Protein AF-A0AAU9PDY1-F1 (afdb_monomer_lite)

InterPro domains:
  IPR001133 NADH-ubiquinone oxidoreductase chain 4L/K [PTHR11434] (1-65)
  IPR039428 NADH-ubiquinone oxidoreductase chain 4L/Mnh complex subunit C1-like [PF00420] (1-62)

Sequence (75 aa):
MLLAVNSNFLVFSISSDDMMGQSFASLVPTVAAAESAIGLAIFVITFRVRGTIAVESINSIQGSGPFSLGERIRF

Foldseek 3Di:
DQVVVLVVQCVVCVVVVNPVSVVVSVVSVVVVVVVVVVVVVVVVVVCVVPVDDPPVPPPPPPPDDPPPPDDDDDD

Organism: NCBI:txid75947

Structure (mmCIF, N/CA/C/O backbone):
data_AF-A0AAU9PDY1-F1
#
_entry.id   AF-A0AAU9PDY1-F1
#
loop_
_atom_site.group_PDB
_atom_site.id
_atom_site.type_symbol
_atom_site.label_atom_id
_atom_site.label_alt_id
_atom_site.label_comp_id
_atom_site.label_asym_id
_atom_site.label_entity_id
_atom_site.label_seq_id
_atom_site.pdbx_PDB_ins_code
_atom_site.Cartn_x
_atom_site.Cartn_y
_atom_site.Cartn_z
_atom_site.occupancy
_atom_site.B_iso_or_equiv
_atom_site.auth_seq_id
_atom_site.auth_comp_id
_atom_site.auth_asym_id
_atom_site.auth_atom_id
_atom_site.pdbx_PDB_model_num
ATOM 1 N N . MET A 1 1 ? -1.239 9.339 -1.764 1.00 81.88 1 MET A N 1
ATOM 2 C CA . MET A 1 1 ? 0.169 9.460 -2.217 1.00 81.88 1 MET A CA 1
ATOM 3 C C . MET A 1 1 ? 0.672 8.200 -2.915 1.00 81.88 1 MET A C 1
ATOM 5 O O . MET A 1 1 ? 1.199 8.320 -4.011 1.00 81.88 1 MET A O 1
ATOM 9 N N . LEU A 1 2 ? 0.448 7.005 -2.361 1.00 88.06 2 LEU A N 1
ATOM 10 C CA . LEU A 1 2 ? 0.934 5.737 -2.928 1.00 88.06 2 LEU A CA 1
ATOM 11 C C . LEU A 1 2 ? 0.413 5.423 -4.351 1.00 88.06 2 LEU A C 1
ATOM 13 O O . LEU A 1 2 ? 1.153 4.882 -5.167 1.00 88.06 2 LEU A O 1
ATOM 17 N N . LEU A 1 3 ? -0.803 5.865 -4.700 1.00 89.56 3 LEU A N 1
ATOM 18 C CA . LEU A 1 3 ? -1.364 5.704 -6.051 1.00 89.56 3 LEU A CA 1
ATOM 19 C C . LEU A 1 3 ? -0.537 6.401 -7.149 1.00 89.56 3 LEU A C 1
ATOM 21 O O . LEU A 1 3 ? -0.352 5.834 -8.220 1.00 89.56 3 LEU A O 1
ATOM 25 N N . ALA A 1 4 ? -0.023 7.608 -6.887 1.00 93.44 4 ALA A N 1
ATOM 26 C CA . ALA A 1 4 ? 0.757 8.363 -7.871 1.00 93.44 4 ALA A CA 1
ATOM 27 C C . ALA A 1 4 ? 2.087 7.661 -8.183 1.00 93.44 4 ALA A C 1
ATOM 29 O O . ALA A 1 4 ? 2.468 7.526 -9.343 1.00 93.44 4 ALA A O 1
ATOM 30 N N . VAL A 1 5 ? 2.749 7.145 -7.144 1.00 94.50 5 VAL A N 1
ATOM 31 C CA . VAL A 1 5 ? 3.983 6.362 -7.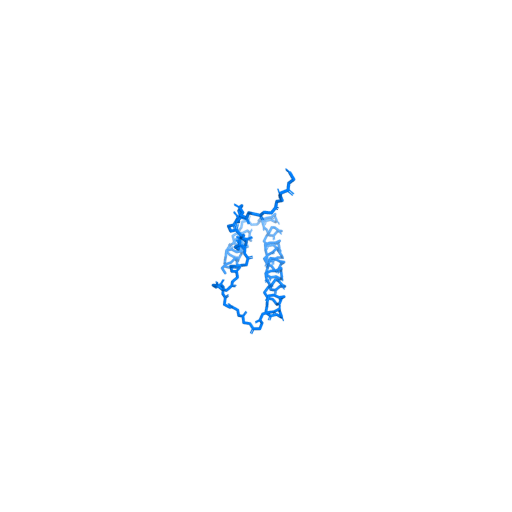282 1.00 94.50 5 VAL A CA 1
ATOM 32 C C . VAL A 1 5 ? 3.713 5.053 -8.029 1.00 94.50 5 VAL A C 1
ATOM 34 O O . VAL A 1 5 ? 4.452 4.725 -8.954 1.00 94.50 5 VAL A O 1
ATOM 37 N N . ASN A 1 6 ? 2.623 4.344 -7.702 1.00 95.44 6 ASN A N 1
ATOM 38 C CA . ASN A 1 6 ? 2.268 3.094 -8.378 1.00 95.44 6 ASN A CA 1
ATOM 39 C C . ASN A 1 6 ? 1.917 3.297 -9.860 1.00 95.44 6 ASN A C 1
ATOM 41 O O . ASN A 1 6 ? 2.316 2.501 -10.702 1.00 95.44 6 ASN A O 1
ATOM 45 N N . SER A 1 7 ? 1.214 4.383 -10.199 1.00 93.62 7 SER A N 1
ATOM 46 C CA . SER A 1 7 ? 0.899 4.712 -11.594 1.00 93.62 7 SER A CA 1
ATOM 47 C C . SER A 1 7 ? 2.156 5.053 -12.394 1.00 93.62 7 SER A C 1
ATOM 49 O O . SER A 1 7 ? 2.279 4.622 -13.537 1.00 93.62 7 SER A O 1
ATOM 51 N N . ASN A 1 8 ? 3.096 5.799 -11.806 1.00 94.56 8 ASN A N 1
ATOM 52 C CA . ASN A 1 8 ? 4.371 6.103 -12.454 1.00 94.56 8 ASN A CA 1
ATOM 53 C C . ASN A 1 8 ? 5.197 4.828 -12.697 1.00 94.56 8 ASN A C 1
ATOM 55 O O . ASN A 1 8 ? 5.745 4.635 -13.780 1.00 94.56 8 ASN A O 1
ATOM 59 N N . PHE A 1 9 ? 5.230 3.929 -11.711 1.00 93.94 9 PHE A N 1
ATOM 60 C CA . PHE A 1 9 ? 5.886 2.628 -11.825 1.00 93.94 9 PHE A CA 1
ATOM 61 C C . PHE A 1 9 ? 5.249 1.743 -12.909 1.00 93.94 9 PHE A C 1
ATOM 63 O O . PHE A 1 9 ? 5.959 1.204 -13.755 1.00 93.94 9 PHE A O 1
ATOM 70 N N . LEU A 1 10 ? 3.915 1.656 -12.948 1.00 95.50 10 LEU A N 1
ATOM 71 C CA . LEU A 1 10 ? 3.183 0.880 -13.952 1.00 95.50 10 LEU A CA 1
ATOM 72 C C . LEU A 1 10 ? 3.456 1.378 -15.379 1.00 95.50 10 LEU A C 1
ATOM 74 O O . LEU A 1 10 ? 3.747 0.572 -16.259 1.00 95.50 10 LEU A O 1
ATOM 78 N N . VAL A 1 11 ? 3.406 2.695 -15.611 1.00 95.56 11 VAL A N 1
ATOM 79 C CA . VAL A 1 11 ? 3.672 3.288 -16.936 1.00 95.56 11 VAL A CA 1
ATOM 80 C C . VAL A 1 11 ? 5.100 2.997 -17.398 1.00 95.56 11 VAL A C 1
ATOM 82 O O . VAL A 1 11 ? 5.312 2.640 -18.558 1.00 95.56 11 VAL A O 1
ATOM 85 N N . PHE A 1 12 ? 6.078 3.098 -16.497 1.00 93.94 12 PHE A N 1
ATOM 86 C CA . PHE A 1 12 ? 7.468 2.776 -16.812 1.00 93.94 12 PHE A CA 1
ATOM 87 C C . PHE A 1 12 ? 7.664 1.285 -17.132 1.00 93.94 12 PHE A C 1
ATOM 89 O O . PHE A 1 12 ? 8.375 0.943 -18.078 1.00 93.94 12 PHE A O 1
ATOM 96 N N . SER A 1 13 ? 6.981 0.404 -16.397 1.00 94.81 13 SER A N 1
ATOM 97 C CA . SER A 1 13 ? 7.019 -1.043 -16.626 1.00 94.81 13 SER A CA 1
ATOM 98 C C . SER A 1 13 ? 6.403 -1.438 -17.968 1.00 94.81 13 SER A C 1
ATOM 100 O O . SER A 1 13 ? 6.946 -2.293 -18.661 1.00 94.81 13 SER A O 1
ATOM 102 N N . ILE A 1 14 ? 5.298 -0.794 -18.361 1.00 95.31 14 ILE A N 1
ATOM 103 C CA . ILE A 1 14 ? 4.681 -0.978 -19.684 1.00 95.31 14 ILE A CA 1
ATOM 104 C C . ILE A 1 14 ? 5.624 -0.472 -20.781 1.00 95.31 14 ILE A C 1
ATOM 106 O O . ILE A 1 14 ? 5.809 -1.141 -21.791 1.00 95.31 14 ILE A O 1
ATOM 110 N N . SER A 1 15 ? 6.264 0.681 -20.569 1.00 94.81 15 SER A N 1
ATOM 111 C CA . SER A 1 15 ? 7.190 1.273 -21.546 1.00 94.81 15 SER A CA 1
ATOM 112 C C . SER A 1 15 ? 8.465 0.444 -21.757 1.00 94.81 15 SER A C 1
ATOM 114 O O . SER A 1 15 ? 9.095 0.565 -22.803 1.00 94.81 15 SER A O 1
ATOM 116 N N . SER A 1 16 ? 8.842 -0.384 -20.779 1.00 91.94 16 SER A N 1
ATOM 117 C CA . SER A 1 16 ? 10.025 -1.257 -20.836 1.00 91.94 16 SER A CA 1
ATOM 118 C C . SER A 1 16 ? 9.693 -2.710 -21.209 1.00 91.94 16 SER A C 1
ATOM 120 O O . SER A 1 16 ? 10.588 -3.548 -21.168 1.00 91.94 16 SER A O 1
ATOM 122 N N . ASP A 1 17 ? 8.426 -3.009 -21.535 1.00 91.25 17 ASP A N 1
ATOM 123 C CA . ASP A 1 17 ? 7.905 -4.366 -21.789 1.00 91.25 17 ASP A CA 1
ATOM 124 C C . ASP A 1 17 ? 8.231 -5.364 -20.653 1.00 91.25 17 ASP A C 1
ATOM 126 O O . ASP A 1 17 ? 8.460 -6.557 -20.853 1.00 91.25 17 ASP A O 1
ATOM 130 N N . ASP A 1 18 ? 8.283 -4.863 -19.412 1.00 93.50 18 ASP A N 1
ATOM 131 C CA . ASP A 1 18 ? 8.588 -5.685 -18.243 1.00 93.50 18 ASP A CA 1
ATOM 132 C C . ASP A 1 18 ? 7.300 -6.245 -17.630 1.00 93.50 18 ASP A C 1
ATOM 134 O O . ASP A 1 18 ? 6.548 -5.553 -16.933 1.00 93.50 18 ASP A O 1
ATOM 138 N N . MET A 1 19 ? 7.061 -7.532 -17.881 1.00 93.00 19 MET A N 1
ATOM 139 C CA . MET A 1 19 ? 5.913 -8.279 -17.363 1.00 93.00 19 MET A CA 1
ATOM 140 C C . MET A 1 19 ? 6.003 -8.540 -15.846 1.00 93.00 19 MET A C 1
ATOM 142 O O . MET A 1 19 ? 4.975 -8.672 -15.170 1.00 93.00 19 MET A O 1
ATOM 146 N N . MET A 1 20 ? 7.214 -8.567 -15.274 1.00 94.44 20 MET A N 1
ATOM 147 C CA . MET A 1 20 ? 7.403 -8.728 -13.829 1.00 94.44 20 MET A CA 1
ATOM 148 C C . MET A 1 20 ? 7.035 -7.447 -13.080 1.00 94.44 20 MET A C 1
ATOM 150 O O . MET A 1 20 ? 6.319 -7.509 -12.076 1.00 94.44 20 MET A O 1
ATOM 154 N N . GLY A 1 21 ? 7.447 -6.281 -13.583 1.00 93.44 21 GLY A N 1
ATOM 155 C CA . GLY A 1 21 ? 7.067 -4.995 -12.997 1.00 93.44 21 GLY A 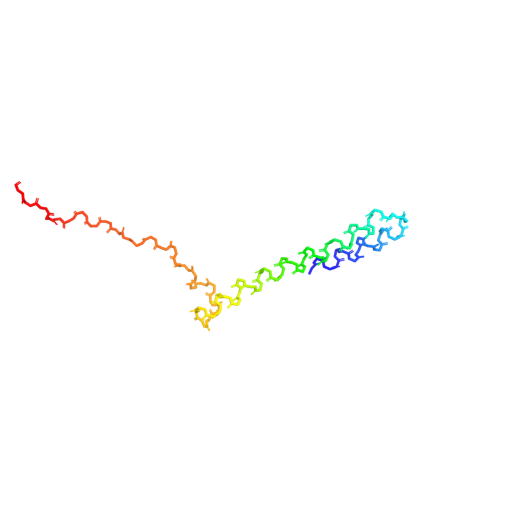CA 1
ATOM 156 C C . GLY A 1 21 ? 5.556 -4.723 -13.068 1.00 93.44 21 GLY A C 1
ATOM 157 O O . GLY A 1 21 ? 4.976 -4.232 -12.099 1.00 93.44 21 GLY A O 1
ATOM 158 N N . GLN A 1 22 ? 4.873 -5.160 -14.134 1.00 93.12 22 GLN A N 1
ATOM 159 C CA . GLN A 1 22 ? 3.406 -5.096 -14.226 1.00 93.12 22 GLN A CA 1
ATOM 160 C C . GLN A 1 22 ? 2.726 -5.961 -13.154 1.00 93.12 22 GLN A C 1
ATOM 162 O O . GLN A 1 22 ? 1.766 -5.526 -12.512 1.00 93.12 22 GLN A O 1
ATOM 167 N N . SER A 1 23 ? 3.261 -7.159 -12.899 1.00 94.25 23 SER A N 1
ATOM 168 C CA . SER A 1 23 ? 2.770 -8.041 -11.835 1.00 94.25 23 SER A CA 1
ATOM 169 C C . SER A 1 23 ? 2.946 -7.399 -10.454 1.00 94.25 23 SER A C 1
ATOM 171 O O . SER A 1 23 ? 2.007 -7.380 -9.658 1.00 94.25 23 SER A O 1
ATOM 173 N N . PHE A 1 24 ? 4.099 -6.778 -10.185 1.00 92.06 24 PHE A N 1
ATOM 174 C CA . PHE A 1 24 ? 4.342 -6.041 -8.940 1.00 92.06 24 PHE A CA 1
ATOM 175 C C . PHE A 1 24 ? 3.427 -4.821 -8.767 1.00 92.06 24 PHE A C 1
ATOM 177 O O . PHE A 1 24 ? 2.928 -4.581 -7.666 1.00 92.06 24 PHE A O 1
ATOM 184 N N . ALA A 1 25 ? 3.141 -4.085 -9.843 1.00 93.94 25 ALA A N 1
ATOM 185 C CA . ALA A 1 25 ? 2.259 -2.918 -9.815 1.00 93.94 25 ALA A CA 1
ATOM 186 C C . ALA A 1 25 ? 0.814 -3.261 -9.397 1.00 93.94 25 ALA A C 1
ATOM 188 O O . ALA A 1 25 ? 0.099 -2.402 -8.873 1.00 93.94 25 ALA A O 1
ATOM 189 N N . SER A 1 26 ? 0.387 -4.517 -9.584 1.00 91.38 26 SER A N 1
ATOM 190 C CA . SER A 1 26 ? -0.918 -5.017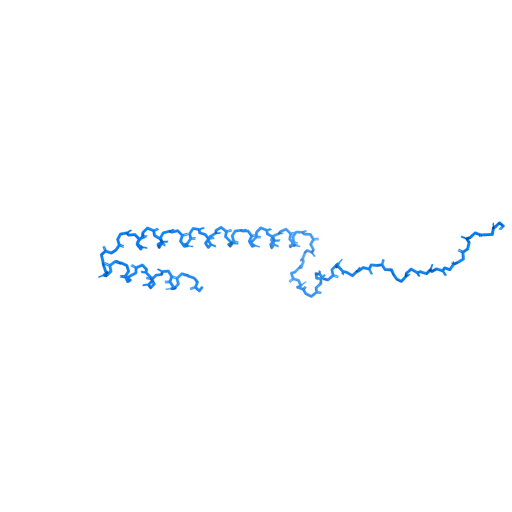 -9.123 1.00 91.38 26 SER A CA 1
ATOM 191 C C . SER A 1 26 ? -0.966 -5.322 -7.612 1.00 91.38 26 SER A C 1
ATOM 193 O O . SER A 1 26 ? -2.025 -5.236 -6.984 1.00 91.38 26 SER A O 1
ATOM 195 N N . LEU A 1 27 ? 0.184 -5.605 -6.987 1.00 94.69 27 LEU A N 1
ATOM 196 C CA . LEU A 1 27 ? 0.278 -5.945 -5.560 1.00 94.69 27 LEU A CA 1
ATOM 197 C C . LEU A 1 27 ? 0.223 -4.705 -4.661 1.00 94.69 27 LEU A C 1
ATOM 199 O O . LEU A 1 27 ? -0.408 -4.717 -3.606 1.00 94.69 27 LEU A O 1
ATOM 203 N N . VAL A 1 28 ? 0.846 -3.614 -5.098 1.00 94.00 28 VAL A N 1
ATOM 204 C CA . VAL A 1 28 ? 0.948 -2.349 -4.356 1.00 94.00 28 VAL A CA 1
ATOM 205 C C . VAL A 1 28 ? -0.417 -1.774 -3.910 1.00 94.00 28 VAL A C 1
ATOM 207 O O . VAL A 1 28 ? -0.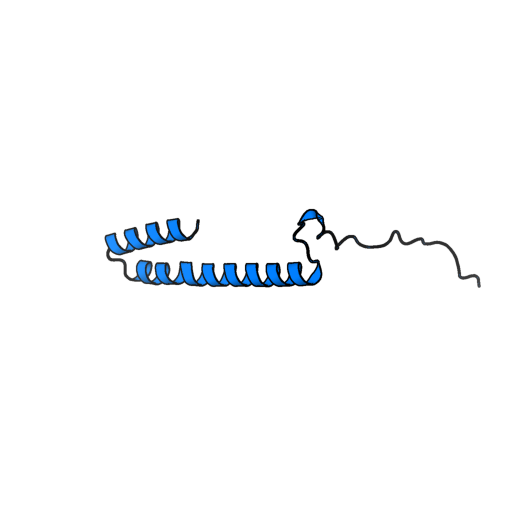572 -1.494 -2.719 1.00 94.00 28 VAL A O 1
ATOM 210 N N . PRO A 1 29 ? -1.443 -1.621 -4.776 1.00 93.38 29 PRO A N 1
ATOM 211 C CA . PRO A 1 29 ? -2.753 -1.120 -4.348 1.00 93.38 29 PRO A CA 1
ATOM 212 C C . PRO A 1 29 ? -3.506 -2.119 -3.459 1.00 93.38 29 PRO A C 1
ATOM 214 O O . PRO A 1 29 ? -4.300 -1.698 -2.620 1.00 93.38 29 PRO A O 1
ATOM 217 N N . THR A 1 30 ? -3.231 -3.419 -3.592 1.00 94.50 30 THR A N 1
ATOM 218 C CA . THR A 1 30 ? -3.830 -4.468 -2.754 1.00 94.50 30 THR A CA 1
ATOM 219 C C . THR A 1 30 ? -3.360 -4.347 -1.304 1.00 94.50 30 THR A C 1
ATOM 221 O O . THR A 1 30 ? -4.176 -4.350 -0.383 1.00 94.50 30 THR A O 1
ATOM 224 N N . VAL A 1 31 ? -2.054 -4.161 -1.091 1.00 95.00 31 VAL A N 1
ATOM 225 C CA . VAL A 1 31 ? -1.492 -3.938 0.251 1.00 95.00 31 VAL A CA 1
ATOM 226 C C . VAL A 1 31 ? -1.976 -2.609 0.827 1.00 95.00 31 VAL A C 1
ATOM 228 O O . VAL A 1 31 ? -2.445 -2.571 1.961 1.00 95.00 31 VAL A O 1
ATOM 231 N N . ALA A 1 32 ? -1.966 -1.536 0.032 1.00 94.69 32 ALA A N 1
ATOM 232 C CA . ALA A 1 32 ? -2.436 -0.227 0.484 1.00 94.69 32 ALA A CA 1
ATOM 233 C C . ALA A 1 32 ? -3.917 -0.234 0.908 1.00 94.69 32 ALA A C 1
ATOM 235 O O . ALA A 1 32 ? -4.297 0.441 1.870 1.00 94.69 32 ALA A O 1
ATOM 236 N N . ALA A 1 33 ? -4.761 -1.008 0.216 1.00 94.81 33 ALA A N 1
ATOM 237 C CA . ALA A 1 33 ? -6.152 -1.212 0.605 1.00 94.81 33 ALA A CA 1
ATOM 238 C C . ALA A 1 33 ? -6.262 -1.952 1.948 1.00 94.81 33 ALA A C 1
ATOM 240 O O . ALA A 1 33 ? -7.046 -1.542 2.805 1.00 94.81 33 ALA A O 1
ATOM 241 N N . ALA A 1 34 ? -5.450 -2.993 2.161 1.00 96.44 34 ALA A N 1
ATOM 242 C CA . ALA A 1 34 ? -5.415 -3.733 3.421 1.00 96.44 34 ALA A CA 1
ATOM 243 C C . ALA A 1 34 ? -4.957 -2.853 4.599 1.00 96.44 34 ALA A C 1
ATOM 245 O O . ALA A 1 34 ? -5.625 -2.816 5.632 1.00 96.44 34 ALA A O 1
ATOM 246 N N . GLU A 1 35 ? -3.876 -2.086 4.437 1.00 96.50 35 GLU A N 1
ATOM 247 C CA . GLU A 1 35 ? -3.383 -1.149 5.457 1.00 96.50 35 GLU A CA 1
ATOM 248 C C . GLU A 1 35 ? -4.434 -0.088 5.809 1.00 96.50 35 GLU A C 1
ATOM 250 O O . GLU A 1 35 ? -4.689 0.184 6.985 1.00 96.50 35 GLU A O 1
ATOM 255 N N . SER A 1 36 ? -5.108 0.465 4.795 1.00 94.88 36 SER A N 1
ATOM 256 C CA . SER A 1 36 ? -6.174 1.453 4.992 1.00 94.88 36 SER A CA 1
ATOM 257 C C . SER A 1 36 ? -7.383 0.857 5.722 1.00 94.88 36 SER A C 1
ATOM 259 O O . SER A 1 36 ? -7.966 1.515 6.585 1.00 94.88 36 SER A O 1
ATOM 261 N N . ALA A 1 37 ? -7.749 -0.395 5.426 1.00 97.00 37 ALA A N 1
ATOM 262 C CA . ALA A 1 37 ? -8.836 -1.099 6.105 1.00 97.00 37 ALA A CA 1
ATOM 263 C C . ALA A 1 37 ? -8.519 -1.357 7.586 1.00 97.00 37 ALA A C 1
ATOM 265 O O . ALA A 1 37 ? -9.378 -1.145 8.442 1.00 97.00 37 ALA A O 1
ATOM 266 N N . ILE A 1 38 ? -7.282 -1.754 7.900 1.00 97.00 38 ILE A N 1
ATOM 267 C CA . ILE A 1 38 ? -6.822 -1.943 9.283 1.00 97.00 38 ILE A CA 1
ATOM 268 C C . ILE A 1 38 ? -6.851 -0.608 10.038 1.00 97.00 38 ILE A C 1
ATOM 270 O O . ILE A 1 38 ? -7.394 -0.535 11.142 1.00 97.00 38 ILE A O 1
ATOM 274 N N . GLY A 1 39 ? -6.336 0.464 9.429 1.00 95.44 39 GLY A N 1
ATOM 275 C CA . GLY A 1 39 ? -6.375 1.805 10.015 1.00 95.44 39 GLY A CA 1
ATOM 276 C C . GLY A 1 39 ? -7.803 2.275 10.307 1.00 95.44 39 GLY A C 1
ATOM 277 O O . GLY A 1 39 ? -8.085 2.767 11.401 1.00 95.44 39 GLY A O 1
ATOM 278 N N . LEU A 1 40 ? -8.730 2.054 9.370 1.00 95.38 40 LEU A N 1
ATOM 279 C CA . LEU A 1 40 ? -10.141 2.388 9.555 1.00 95.38 40 LEU A CA 1
ATOM 280 C C . LEU A 1 40 ? -10.803 1.534 10.645 1.00 95.38 40 LEU A C 1
ATOM 282 O O . LEU A 1 40 ? -11.599 2.054 11.422 1.00 95.38 40 LEU A O 1
ATOM 286 N N . ALA A 1 41 ? -10.478 0.244 10.739 1.00 95.81 41 ALA A N 1
ATOM 287 C CA . ALA A 1 41 ? -11.024 -0.630 11.774 1.00 95.81 41 ALA A CA 1
ATOM 288 C C . ALA A 1 41 ? -10.655 -0.126 13.176 1.00 95.81 41 ALA A C 1
ATOM 290 O O . ALA A 1 41 ? -11.531 0.018 14.031 1.00 95.81 41 ALA A O 1
ATOM 291 N N . ILE A 1 42 ? -9.383 0.223 13.387 1.00 92.75 42 ILE A N 1
ATOM 292 C CA . ILE A 1 42 ? -8.911 0.801 14.650 1.00 92.75 42 ILE A CA 1
ATOM 293 C C . ILE A 1 42 ? -9.620 2.137 14.911 1.00 92.75 42 ILE A C 1
ATOM 295 O O . ILE A 1 42 ? -10.162 2.342 15.997 1.00 92.75 42 ILE A O 1
ATOM 299 N N . PHE A 1 43 ? -9.702 3.004 13.899 1.00 90.25 43 PHE A N 1
ATOM 300 C CA . PHE A 1 43 ? -10.378 4.299 13.991 1.00 90.25 43 PHE A CA 1
ATOM 301 C C . PHE A 1 43 ? -11.848 4.175 14.424 1.00 90.25 43 PHE A C 1
ATOM 303 O O . PHE A 1 43 ? -12.295 4.867 15.341 1.00 90.25 43 PHE A O 1
ATOM 310 N N . VAL A 1 44 ? -12.597 3.252 13.814 1.00 91.88 44 VAL A N 1
ATOM 311 C CA . VAL A 1 44 ? -14.006 2.997 14.141 1.00 91.88 44 VAL A CA 1
ATOM 312 C C . VAL A 1 44 ? -14.158 2.475 15.568 1.00 91.88 44 VAL A C 1
ATOM 314 O O . VAL A 1 44 ? -15.064 2.911 16.278 1.00 91.88 44 VAL A O 1
ATOM 317 N N . ILE A 1 45 ? -13.288 1.564 16.012 1.00 90.62 45 ILE A N 1
ATOM 318 C CA . ILE A 1 45 ? -13.332 1.034 17.382 1.00 90.62 45 ILE A CA 1
ATOM 319 C C . ILE A 1 45 ? -13.079 2.158 18.393 1.00 90.62 45 ILE A C 1
ATOM 321 O O . ILE A 1 45 ? -13.855 2.315 19.336 1.00 90.62 45 ILE A O 1
ATOM 325 N N . THR A 1 46 ? -12.055 2.989 18.180 1.00 86.56 46 THR A N 1
ATOM 326 C CA . THR A 1 46 ? -11.757 4.127 19.064 1.00 86.56 46 THR A CA 1
ATOM 327 C C . THR A 1 46 ? -12.922 5.114 19.128 1.00 86.56 46 THR A C 1
ATOM 329 O O . THR A 1 46 ? -13.294 5.555 20.219 1.00 86.56 46 THR A O 1
ATOM 332 N N . PHE A 1 47 ? -13.549 5.412 17.987 1.00 86.31 47 PHE A N 1
ATOM 333 C CA . PHE A 1 47 ? -14.713 6.292 17.937 1.00 86.31 47 PHE A CA 1
ATOM 334 C C . PHE A 1 47 ? -15.910 5.717 18.705 1.00 86.31 47 PHE A C 1
ATOM 336 O O . PHE A 1 47 ? -16.555 6.437 19.464 1.00 86.31 47 PHE A O 1
ATOM 343 N N . ARG A 1 48 ? -16.175 4.409 18.581 1.00 86.38 48 ARG A N 1
ATOM 344 C CA . ARG A 1 48 ? -17.267 3.736 19.307 1.00 86.38 48 ARG A CA 1
ATOM 345 C C . ARG A 1 48 ? -17.082 3.755 20.821 1.00 86.38 48 ARG A C 1
ATOM 347 O O . ARG A 1 48 ? -18.069 3.846 21.540 1.00 86.38 48 ARG A O 1
ATOM 354 N N . VAL A 1 49 ? -15.845 3.664 21.304 1.00 80.56 49 VAL A N 1
ATOM 355 C CA . VAL A 1 49 ? -15.561 3.619 22.746 1.00 80.56 49 VAL A CA 1
ATOM 356 C C . VAL A 1 49 ? -15.616 5.009 23.385 1.00 80.56 49 VAL A C 1
ATOM 358 O O . VAL A 1 49 ? -16.034 5.129 24.532 1.00 80.56 49 VAL A O 1
ATOM 361 N N . ARG A 1 50 ? -15.186 6.064 22.680 1.00 76.56 50 ARG A N 1
ATOM 362 C CA . ARG A 1 50 ? -14.960 7.388 23.297 1.00 76.56 50 ARG A CA 1
ATOM 363 C C . ARG A 1 50 ? -15.865 8.499 22.766 1.00 76.56 50 ARG A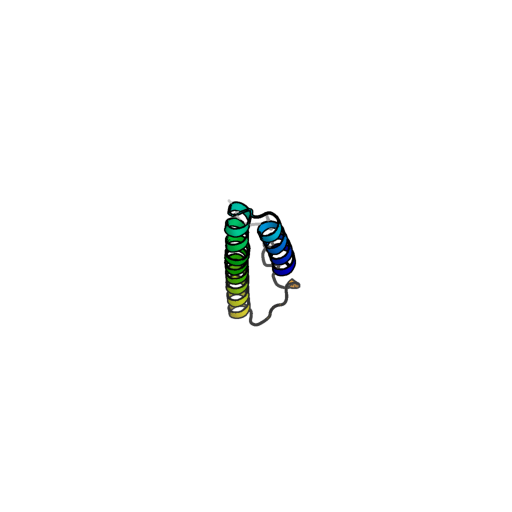 C 1
ATOM 365 O O . ARG A 1 50 ? -15.890 9.571 23.358 1.00 76.56 50 ARG A O 1
ATOM 372 N N . GLY A 1 51 ? -16.577 8.282 21.657 1.00 74.06 51 GLY A N 1
ATOM 373 C CA . GLY A 1 51 ? -17.481 9.260 21.034 1.00 74.06 51 GLY A CA 1
ATOM 374 C C . GLY A 1 51 ? -16.799 10.503 20.440 1.00 74.06 51 GLY A C 1
ATOM 375 O O . GLY A 1 51 ? -17.453 11.306 19.783 1.00 74.06 51 GLY A O 1
ATOM 376 N N . THR A 1 52 ? -15.489 10.667 20.644 1.00 72.06 52 THR A N 1
ATOM 377 C CA . THR A 1 52 ? -14.671 11.773 20.137 1.00 72.06 52 THR A CA 1
ATOM 378 C C . THR A 1 52 ? -13.311 11.264 19.662 1.00 72.06 52 THR A C 1
ATOM 380 O O . THR A 1 52 ? -12.811 10.242 20.135 1.00 72.06 52 THR A O 1
ATOM 383 N N . ILE A 1 53 ? -12.713 11.987 18.716 1.00 70.38 53 ILE A N 1
ATOM 384 C CA . ILE A 1 53 ? -11.495 11.609 17.985 1.00 70.38 53 ILE A CA 1
ATOM 385 C C . ILE A 1 53 ? -10.294 12.469 18.437 1.00 70.38 53 ILE A C 1
ATOM 387 O O . ILE A 1 53 ? -9.374 12.741 17.669 1.00 70.38 53 ILE A O 1
ATOM 391 N N . ALA A 1 54 ? -10.305 12.969 19.675 1.00 76.88 54 ALA A N 1
ATOM 392 C CA . ALA A 1 54 ? -9.225 13.808 20.190 1.00 76.88 54 ALA A CA 1
ATOM 393 C C . ALA A 1 54 ? -7.977 12.958 20.485 1.00 76.88 54 ALA A C 1
ATOM 395 O O . ALA A 1 54 ? -7.937 12.239 21.486 1.00 76.88 54 ALA A O 1
ATOM 396 N N . VAL A 1 55 ? -6.951 13.056 19.633 1.00 66.50 55 VAL A N 1
ATOM 397 C CA . VAL A 1 55 ? -5.682 12.307 19.760 1.00 66.50 55 VAL A CA 1
ATOM 398 C C . VAL A 1 55 ? -4.980 12.592 21.095 1.00 66.50 55 VAL A C 1
ATOM 400 O O . VAL A 1 55 ? -4.407 11.693 21.705 1.00 66.50 55 VAL A O 1
ATOM 403 N N . GLU A 1 56 ? -5.122 13.813 21.610 1.00 68.06 56 GLU A N 1
ATOM 404 C CA . GLU A 1 56 ? -4.555 14.266 22.889 1.00 68.06 56 GLU A CA 1
ATOM 405 C C . GLU A 1 56 ? -5.115 13.499 24.098 1.00 68.06 56 GLU A C 1
ATOM 407 O O . GLU A 1 56 ? -4.451 13.336 25.119 1.00 68.06 56 GLU A O 1
ATOM 412 N N . SER A 1 57 ? -6.334 12.969 23.979 1.00 59.94 57 SER A N 1
ATOM 413 C CA . SER A 1 57 ? -7.017 12.278 25.073 1.00 59.94 57 SER A CA 1
ATOM 414 C C . SER A 1 57 ? -6.628 10.801 25.205 1.00 59.94 57 SER A C 1
ATOM 416 O O . SER A 1 57 ? -7.106 10.137 26.125 1.00 59.94 57 SER A O 1
ATOM 418 N N . ILE A 1 58 ? -5.827 10.248 24.284 1.00 66.19 58 ILE A N 1
ATOM 419 C CA . ILE A 1 58 ? -5.461 8.815 24.244 1.00 66.19 58 ILE A CA 1
ATOM 420 C C . ILE A 1 58 ? -4.295 8.502 25.210 1.00 66.19 58 ILE A C 1
ATOM 422 O O . ILE A 1 58 ? -3.792 7.385 25.261 1.00 66.19 58 ILE A O 1
ATOM 426 N N . ASN A 1 59 ? -3.881 9.461 26.044 1.00 67.44 59 ASN A N 1
ATOM 427 C CA . ASN A 1 59 ? -2.884 9.245 27.090 1.00 67.44 59 ASN A CA 1
ATOM 428 C C . ASN A 1 59 ? -3.458 8.434 28.277 1.00 67.44 59 ASN A C 1
ATOM 430 O O . ASN A 1 59 ? -3.633 8.956 29.373 1.00 67.44 59 ASN A O 1
ATOM 434 N N . SER A 1 60 ? -3.807 7.161 28.060 1.00 64.06 60 SER A N 1
ATOM 435 C CA . SER A 1 60 ? -4.287 6.243 29.109 1.00 64.06 60 SER A CA 1
ATOM 436 C C . SER A 1 60 ? -3.188 5.338 29.674 1.00 64.06 60 SER A C 1
ATOM 438 O O . SER A 1 60 ? -3.467 4.483 30.508 1.00 64.06 60 SER A O 1
ATOM 440 N N . ILE A 1 61 ? -1.940 5.526 29.237 1.00 66.06 61 ILE A N 1
ATOM 441 C CA . ILE A 1 61 ? -0.745 4.840 29.754 1.00 66.06 61 ILE A CA 1
ATOM 442 C C . ILE A 1 61 ? -0.003 5.741 30.753 1.00 66.06 61 ILE A C 1
ATOM 444 O O . ILE A 1 61 ? 1.218 5.839 30.756 1.00 66.06 61 ILE A O 1
ATOM 448 N N . GLN A 1 62 ? -0.743 6.421 31.630 1.00 60.16 62 GLN A N 1
ATOM 449 C CA . GLN A 1 62 ? -0.152 6.989 32.835 1.00 60.16 62 GLN A CA 1
ATOM 450 C C . GLN A 1 62 ? -0.246 5.934 33.936 1.00 60.16 62 GLN A C 1
ATOM 452 O O . GLN A 1 62 ? -1.332 5.631 34.424 1.00 60.16 62 GLN A O 1
ATOM 457 N N . GLY A 1 63 ? 0.900 5.346 34.291 1.00 57.91 63 GLY A N 1
ATOM 458 C CA . GLY A 1 63 ? 1.020 4.431 35.421 1.00 57.91 63 GLY A CA 1
ATOM 459 C C . GLY A 1 63 ? 0.510 5.106 36.689 1.00 57.91 63 GLY A C 1
ATOM 460 O O . GLY A 1 63 ? 1.126 6.032 37.214 1.00 57.91 63 GLY A O 1
ATOM 461 N N . SER A 1 64 ? -0.652 4.674 37.157 1.00 61.44 64 SER A N 1
ATOM 462 C CA . SER A 1 64 ? -1.242 5.156 38.393 1.00 61.44 64 SER A CA 1
ATOM 463 C C . SER A 1 64 ? -0.451 4.620 39.587 1.00 61.44 64 SER A C 1
ATOM 465 O O . SER A 1 64 ? -0.575 3.446 39.931 1.00 61.44 64 SER A O 1
ATOM 467 N N . GLY A 1 65 ? 0.311 5.508 40.232 1.00 57.44 65 GLY A N 1
ATOM 468 C CA . GLY A 1 65 ? 0.601 5.431 41.665 1.00 57.44 65 GLY A CA 1
ATOM 469 C C . GLY A 1 65 ? 2.012 5.861 42.078 1.00 57.44 65 GLY A C 1
ATOM 470 O O . GLY A 1 65 ? 2.948 5.087 41.883 1.00 57.44 65 GLY A O 1
ATOM 471 N N . PRO A 1 66 ? 2.196 7.006 42.771 1.00 57.12 66 PRO A N 1
ATOM 472 C CA . PRO A 1 66 ? 3.234 7.059 43.788 1.00 57.12 66 PRO A CA 1
ATOM 473 C C . PRO A 1 66 ? 2.832 6.048 44.866 1.00 57.12 66 PRO A C 1
ATOM 475 O O . PRO A 1 66 ? 1.832 6.229 45.561 1.00 57.12 66 PRO A O 1
ATOM 478 N N . PHE A 1 67 ? 3.569 4.942 44.955 1.00 63.25 67 PHE A N 1
ATOM 479 C CA . PHE A 1 67 ? 3.448 3.991 46.051 1.00 63.25 67 PHE A CA 1
ATOM 480 C C . PHE A 1 67 ? 3.699 4.756 47.358 1.00 63.25 67 PHE A C 1
ATOM 482 O O . PHE A 1 67 ? 4.836 5.067 47.713 1.00 63.25 67 PHE A O 1
ATOM 489 N N . SER A 1 68 ? 2.617 5.127 48.043 1.00 56.88 68 SER A N 1
ATOM 490 C CA . SER A 1 68 ? 2.659 5.645 49.403 1.00 56.88 68 SER A CA 1
ATOM 491 C C . SER A 1 68 ? 3.017 4.473 50.312 1.00 56.88 68 SER A C 1
ATOM 493 O O . SER A 1 68 ? 2.163 3.690 50.721 1.00 56.88 68 SER A O 1
ATOM 495 N N . LEU A 1 69 ? 4.318 4.309 50.565 1.00 64.75 69 LEU A N 1
ATOM 496 C CA . LEU A 1 69 ? 4.850 3.418 51.593 1.00 64.75 69 LEU A CA 1
ATOM 497 C C . LEU A 1 69 ? 4.571 4.092 52.947 1.00 64.75 69 LEU A C 1
ATOM 499 O O . LEU A 1 69 ? 5.427 4.763 53.515 1.00 64.75 69 LEU A O 1
ATOM 503 N N . GLY A 1 70 ? 3.319 4.006 53.398 1.00 61.09 70 GLY A N 1
ATOM 504 C CA . GLY A 1 70 ? 2.807 4.760 54.536 1.00 61.09 70 GLY A CA 1
ATOM 505 C C . GLY A 1 70 ? 1.832 3.954 55.382 1.00 61.09 70 GLY A C 1
ATOM 506 O O . GLY A 1 70 ? 0.626 4.077 55.223 1.00 61.09 70 GLY A O 1
ATOM 507 N N . GLU A 1 71 ? 2.409 3.220 56.334 1.00 63.78 71 GLU A N 1
ATOM 508 C CA . GLU A 1 71 ? 1.794 2.749 57.581 1.00 63.78 71 GLU A CA 1
ATOM 509 C C . GLU A 1 71 ? 0.833 1.545 57.520 1.00 63.78 71 GLU A C 1
ATOM 511 O O . GLU A 1 71 ? -0.015 1.416 56.645 1.00 63.78 71 GLU A O 1
ATOM 516 N N . ARG A 1 72 ? 0.933 0.725 58.583 1.00 59.34 72 ARG A N 1
ATOM 517 C CA . ARG A 1 72 ? 0.150 -0.475 58.954 1.00 59.34 72 ARG A CA 1
ATOM 518 C C . ARG A 1 72 ? 0.805 -1.742 58.399 1.00 59.34 72 ARG A C 1
ATOM 520 O O . ARG A 1 72 ? 0.562 -2.150 57.278 1.00 59.34 72 ARG A O 1
ATOM 527 N N . ILE A 1 73 ? 1.685 -2.389 59.158 1.00 59.19 73 ILE A N 1
ATOM 528 C CA . ILE A 1 73 ? 1.258 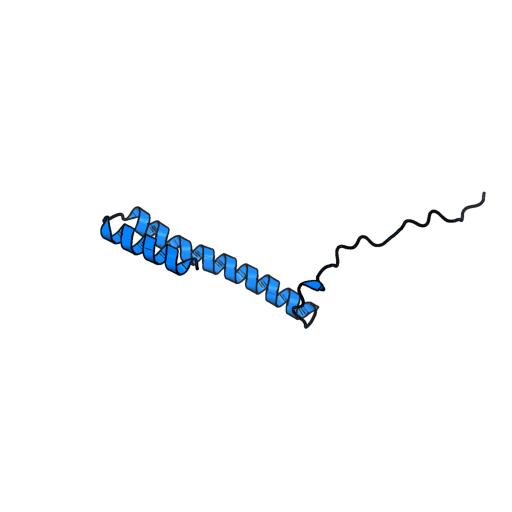-3.288 60.236 1.00 59.19 73 ILE A CA 1
ATOM 529 C C . ILE A 1 73 ? 2.240 -3.224 61.414 1.00 59.19 73 ILE A C 1
ATOM 531 O O . ILE A 1 73 ? 3.441 -3.430 61.263 1.00 59.19 73 ILE A O 1
ATOM 535 N N . ARG A 1 74 ? 1.677 -2.947 62.593 1.00 50.59 74 ARG A N 1
ATOM 536 C CA . ARG A 1 74 ? 2.257 -3.239 63.903 1.00 50.59 74 ARG A CA 1
ATOM 537 C C . ARG A 1 74 ? 2.108 -4.738 64.170 1.00 50.59 74 ARG A C 1
ATOM 539 O O . ARG A 1 74 ? 0.972 -5.203 64.198 1.00 50.59 74 ARG A O 1
ATOM 546 N N . PHE A 1 75 ? 3.215 -5.420 64.430 1.00 56.66 75 PHE A N 1
ATOM 547 C CA . PHE A 1 75 ? 3.327 -6.476 65.436 1.00 56.66 75 PHE A CA 1
ATOM 548 C C . PHE A 1 75 ? 4.680 -6.305 66.121 1.00 56.66 75 PHE A C 1
ATOM 550 O O . PHE A 1 75 ? 5.658 -6.038 65.387 1.00 56.66 75 PHE A O 1
#

Secondary structure (DSSP, 8-state):
-HHHHHHHHHHHHHHTT-HHHHHHHHHHHHHHHHHHHHHHHHHHHHHHHHSS--GGGG-----------------

pLDDT: mean 82.8, std 14.65, range [50.59, 97.0]

Radius of gyration: 25.31 Å; chains: 1; bounding box: 28×23×87 Å